Protein AF-A0A9E0R0Z2-F1 (afdb_monomer)

Sequence (105 aa):
MKNNKTLDHFKARIFTGSRTTGEPETDFSGNGEQWQDYRTIKLPGFDGSQTLNLDDFWLEVFTHQGSKVTAQLTGLETISKYSNTQQLKELFTIVASLTYIREDE

pLDDT: mean 90.58, std 10.62, range [43.91, 98.38]

Solvent-accessible surface area (backbone atoms only — not comparable to full-atom values): 6090 Å² total; per-residue (Å²): 132,83,80,65,56,45,59,42,39,40,40,37,35,33,20,70,40,88,41,91,73,81,85,54,80,45,71,52,69,47,43,56,73,50,58,68,76,56,37,52,48,79,44,86,43,97,91,56,56,18,41,32,67,32,56,68,57,52,50,49,43,72,72,65,66,53,52,62,49,75,48,81,39,59,31,43,29,80,46,80,57,94,96,45,78,45,76,49,76,45,54,24,17,39,43,33,42,41,44,67,44,61,83,87,120

Nearest PDB structures (foldseek):
  4rx6-assembly1_A  TM=4.219E-01  e=2.921E+00  Bacillus subtilis subsp. subtilis str. 168
  4rx6-assembly1_D  TM=3.526E-01  e=2.764E+00  Bacillus subtilis subsp. subtilis str. 168
  7c7a-assembly1_F  TM=3.390E-01  e=5.076E+00  Saccharomyces cerevisiae S288C
  6ahu-assembly1_F  TM=2.859E-01  e=7.072E+00  Homo sapiens
  2gx8-assembly1_C-2  TM=2.441E-01  e=8.348E+00  Bacillus cereus ATCC 14579

Secondary structure (DSSP, 8-state):
----EEEEEEEEEEEETT--SSS-SEEEEEEGGGGGGGSEEEEE-SSSEEEEE-HHHHHHHHHH--SEEEEEEEEEEEEEETTEEEEEEEEEEEEEEEEEEETT-

Mean predicted aligned error: 5.25 Å

Foldseek 3Di:
DPQQWFWAKKKKFKDFDPDDDDDGQDIDMDGGPCCVVVQKDWGDDDVGIWIWGCPVVVVVCNVPVDQKDKDKIWTWDWDDDPNDIDIDITIMMMIMGTDIDGPPD

Structure (mmCIF, N/CA/C/O backbone):
data_AF-A0A9E0R0Z2-F1
#
_entry.id   AF-A0A9E0R0Z2-F1
#
loop_
_atom_site.group_PDB
_atom_site.id
_atom_site.type_symbol
_atom_site.label_atom_id
_atom_site.label_alt_id
_atom_site.label_comp_id
_atom_site.label_asym_id
_atom_site.label_entity_id
_atom_site.label_seq_id
_atom_site.pdbx_PDB_ins_code
_atom_site.Cartn_x
_atom_site.Cartn_y
_atom_site.Cartn_z
_atom_site.occupancy
_atom_site.B_iso_or_equiv
_atom_site.auth_seq_id
_atom_site.auth_comp_id
_atom_site.auth_asym_id
_atom_site.auth_atom_id
_atom_site.pdbx_PDB_model_num
ATOM 1 N N . MET A 1 1 ? -3.509 -0.079 28.261 1.00 43.91 1 MET A N 1
ATOM 2 C CA . MET A 1 1 ? -4.876 -0.110 27.701 1.00 43.91 1 MET A CA 1
ATOM 3 C C . MET A 1 1 ? -4.745 -0.445 26.229 1.00 43.91 1 MET A C 1
ATOM 5 O O . MET A 1 1 ? -4.098 0.316 25.523 1.00 43.91 1 MET A O 1
ATOM 9 N N . LYS A 1 2 ? -5.236 -1.609 25.787 1.00 50.22 2 LYS A N 1
ATOM 10 C CA . LYS A 1 2 ? -5.378 -1.876 24.352 1.00 50.22 2 LYS A CA 1
ATOM 11 C C . LYS A 1 2 ? -6.547 -1.020 23.878 1.00 50.22 2 LYS A C 1
ATOM 13 O O . LYS A 1 2 ? -7.632 -1.128 24.437 1.00 50.22 2 LYS A O 1
ATOM 18 N N . ASN A 1 3 ? -6.305 -0.121 22.932 1.00 56.81 3 ASN A N 1
ATOM 19 C CA . ASN A 1 3 ? -7.397 0.530 22.228 1.00 56.81 3 ASN A CA 1
ATOM 20 C C . ASN A 1 3 ? -8.019 -0.545 21.325 1.00 56.81 3 ASN A C 1
ATOM 22 O O . ASN A 1 3 ? -7.457 -0.878 20.283 1.00 56.81 3 ASN A O 1
ATOM 26 N N . ASN A 1 4 ? -9.137 -1.127 21.758 1.00 71.88 4 ASN A N 1
ATOM 27 C CA . ASN A 1 4 ? -9.951 -2.032 20.947 1.00 71.88 4 ASN A CA 1
ATOM 28 C C . ASN A 1 4 ? -10.719 -1.201 19.917 1.00 71.88 4 ASN A C 1
ATOM 30 O O . ASN A 1 4 ? -11.892 -0.862 20.075 1.00 71.88 4 ASN A O 1
ATOM 34 N N . LYS A 1 5 ? -9.974 -0.748 18.916 1.00 86.25 5 LYS A N 1
ATOM 35 C CA . LYS A 1 5 ? -10.492 -0.027 17.771 1.00 86.25 5 LYS A CA 1
ATOM 36 C C . LYS A 1 5 ? -10.366 -0.918 16.554 1.00 86.25 5 LYS A C 1
ATOM 38 O O . LYS A 1 5 ? -9.274 -1.407 16.263 1.00 86.25 5 LYS A O 1
ATOM 43 N N . THR A 1 6 ? -11.462 -1.056 15.832 1.00 90.50 6 THR A N 1
ATOM 44 C CA . THR A 1 6 ? -11.514 -1.826 14.594 1.00 90.50 6 THR A CA 1
ATOM 45 C C . THR A 1 6 ? -11.465 -0.860 13.426 1.00 90.50 6 THR A C 1
ATOM 47 O O . THR A 1 6 ? -12.101 0.197 13.461 1.00 90.50 6 THR A O 1
ATOM 50 N N . LEU A 1 7 ? -10.647 -1.179 12.421 1.00 93.81 7 LEU A N 1
ATOM 51 C CA . LEU A 1 7 ? -10.583 -0.393 11.195 1.00 93.81 7 LEU A CA 1
ATOM 52 C C . LEU A 1 7 ? -11.958 -0.432 10.529 1.00 93.81 7 LEU A C 1
ATOM 54 O O . LEU A 1 7 ? -12.473 -1.504 10.239 1.00 93.81 7 LEU A O 1
ATOM 58 N N . ASP A 1 8 ? -12.534 0.739 10.307 1.00 95.44 8 ASP A N 1
ATOM 59 C CA . ASP A 1 8 ? -13.870 0.889 9.744 1.00 95.44 8 ASP A CA 1
ATOM 60 C C . ASP A 1 8 ? -13.778 1.318 8.281 1.00 95.44 8 ASP A C 1
ATOM 62 O O . ASP A 1 8 ? -14.273 0.619 7.406 1.00 95.44 8 ASP A O 1
ATOM 66 N N . HIS A 1 9 ? -13.036 2.393 7.993 1.00 97.25 9 HIS A N 1
ATOM 67 C CA . HIS A 1 9 ? -12.798 2.874 6.630 1.00 97.25 9 HIS A CA 1
ATOM 68 C C . HIS A 1 9 ? -11.336 3.251 6.418 1.00 97.25 9 HIS A C 1
ATOM 70 O O . HIS A 1 9 ? -10.673 3.779 7.315 1.00 97.25 9 HIS A O 1
ATOM 76 N N . PHE A 1 10 ? -10.849 3.064 5.195 1.00 97.56 10 PHE A N 1
ATOM 77 C CA . PHE A 1 10 ? -9.545 3.552 4.777 1.00 97.56 10 PHE A CA 1
ATOM 78 C C . PHE A 1 10 ? -9.577 4.121 3.366 1.00 97.56 10 PHE A C 1
ATOM 80 O O . PHE A 1 10 ? -10.322 3.675 2.494 1.00 97.56 10 PHE A O 1
ATOM 87 N N . LYS A 1 11 ? -8.710 5.102 3.136 1.00 98.12 11 LYS A N 1
ATOM 88 C CA . LYS A 1 11 ? -8.366 5.607 1.812 1.00 98.12 11 LYS A CA 1
ATOM 89 C C . LYS A 1 11 ? -6.862 5.787 1.738 1.00 98.12 11 LYS A C 1
ATOM 91 O O . LYS A 1 11 ? -6.304 6.513 2.557 1.00 98.12 11 LYS A O 1
ATOM 96 N N . ALA A 1 12 ? -6.229 5.171 0.753 1.00 97.88 12 ALA A N 1
ATOM 97 C CA . ALA A 1 12 ? -4.796 5.231 0.537 1.00 97.88 12 ALA A CA 1
ATOM 98 C C . ALA A 1 12 ? -4.473 5.735 -0.870 1.00 97.88 12 ALA A C 1
ATOM 100 O O . ALA A 1 12 ? -5.210 5.494 -1.825 1.00 97.88 12 ALA A O 1
ATOM 101 N N . ARG A 1 13 ? -3.366 6.466 -0.980 1.00 98.38 13 ARG A N 1
ATOM 102 C CA . ARG A 1 13 ? -2.812 6.986 -2.232 1.00 98.38 13 ARG A CA 1
ATOM 103 C C . ARG A 1 13 ? -1.337 6.643 -2.291 1.00 98.38 13 ARG A C 1
ATOM 105 O O . ARG A 1 13 ? -0.640 6.852 -1.300 1.00 98.38 13 ARG A O 1
ATOM 112 N N . ILE A 1 14 ? -0.877 6.154 -3.434 1.00 97.81 14 ILE A N 1
ATOM 113 C CA . ILE A 1 14 ? 0.522 5.795 -3.659 1.00 97.81 14 ILE A CA 1
ATOM 114 C C . ILE A 1 14 ? 1.127 6.776 -4.657 1.00 97.81 14 ILE A C 1
ATOM 116 O O . ILE A 1 14 ? 0.533 7.075 -5.689 1.00 97.81 14 ILE A O 1
ATOM 120 N N . PHE A 1 15 ? 2.315 7.274 -4.341 1.00 97.12 15 PHE A N 1
ATOM 121 C CA . PHE A 1 15 ? 3.070 8.218 -5.154 1.00 97.12 15 PHE A CA 1
ATOM 122 C C . PHE A 1 15 ? 4.458 7.660 -5.445 1.00 97.12 15 PHE A C 1
ATOM 124 O O . PHE A 1 15 ? 5.063 7.037 -4.573 1.00 97.12 15 PHE A O 1
ATOM 131 N N . THR A 1 16 ? 4.996 7.946 -6.626 1.00 94.06 16 THR A N 1
ATOM 132 C CA . THR A 1 16 ? 6.387 7.623 -6.959 1.00 94.06 16 THR A CA 1
ATOM 133 C C . THR A 1 16 ? 7.372 8.473 -6.150 1.00 94.06 16 THR A C 1
ATOM 135 O O . THR A 1 16 ? 7.176 9.678 -5.943 1.00 94.06 16 THR A O 1
ATOM 138 N N . GLY A 1 17 ? 8.458 7.848 -5.698 1.00 93.19 17 GLY A N 1
ATOM 139 C CA . GLY A 1 17 ? 9.509 8.461 -4.895 1.00 93.19 17 GLY A CA 1
ATOM 140 C C . GLY A 1 17 ? 9.020 8.895 -3.513 1.00 93.19 17 GLY A C 1
ATOM 141 O O . GLY A 1 17 ? 8.241 8.202 -2.863 1.00 93.19 17 GLY A O 1
ATOM 142 N N . SER A 1 18 ? 9.474 10.068 -3.065 1.00 92.88 18 SER A N 1
ATOM 143 C CA . SER A 1 18 ? 9.166 10.660 -1.751 1.00 92.88 18 SER A CA 1
ATOM 144 C C . SER A 1 18 ? 7.973 11.628 -1.760 1.00 92.88 18 SER A C 1
ATOM 146 O O . SER A 1 18 ? 7.749 12.367 -0.797 1.00 92.88 18 SER A O 1
ATOM 148 N N . ARG A 1 19 ? 7.222 11.686 -2.865 1.00 93.19 19 ARG A N 1
ATOM 149 C 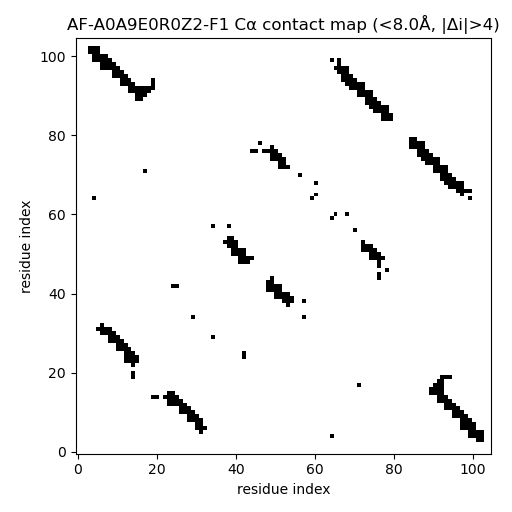CA . ARG A 1 19 ? 6.088 12.602 -3.015 1.00 93.19 19 ARG A CA 1
ATOM 150 C C . ARG A 1 19 ? 4.932 12.204 -2.094 1.00 93.19 19 ARG A C 1
ATOM 152 O O . ARG A 1 19 ? 4.660 11.032 -1.891 1.00 93.19 19 ARG A O 1
ATOM 159 N N . THR A 1 20 ? 4.195 13.192 -1.594 1.00 93.31 20 THR A N 1
ATOM 160 C CA . THR A 1 20 ? 2.970 12.983 -0.788 1.00 93.31 20 THR A CA 1
ATOM 161 C C . THR A 1 20 ? 1.770 13.776 -1.311 1.00 93.31 20 THR A C 1
ATOM 163 O O . THR A 1 20 ? 0.686 13.747 -0.728 1.00 93.31 20 THR A O 1
ATOM 166 N N . THR A 1 21 ? 1.960 14.509 -2.410 1.00 90.62 21 THR A N 1
ATOM 167 C CA . THR A 1 21 ? 0.974 15.399 -3.025 1.00 90.62 21 THR A CA 1
ATOM 168 C C . THR A 1 21 ? 1.034 15.314 -4.557 1.00 90.62 21 THR A C 1
ATOM 170 O O . THR A 1 21 ? 1.967 14.748 -5.145 1.00 90.62 21 THR A O 1
ATOM 173 N N . GLY A 1 22 ? 0.011 15.874 -5.210 1.00 92.81 22 GLY A N 1
ATOM 174 C CA . GLY A 1 22 ? -0.179 15.816 -6.661 1.00 92.81 22 GLY A CA 1
ATOM 175 C C . GLY A 1 22 ? -1.010 14.610 -7.101 1.00 92.81 22 GLY A C 1
ATOM 176 O O . GLY A 1 22 ? -1.777 14.060 -6.310 1.00 92.81 22 GLY A O 1
ATOM 177 N N . GLU A 1 23 ? -0.861 14.224 -8.367 1.00 95.25 23 GLU A N 1
ATOM 178 C CA . GLU A 1 23 ? -1.518 13.047 -8.942 1.00 95.25 23 GLU A CA 1
ATOM 179 C C . GLU A 1 23 ? -0.841 11.763 -8.430 1.00 95.25 23 GLU A C 1
ATOM 181 O O . GLU A 1 23 ? 0.384 11.640 -8.562 1.00 95.25 23 GLU A O 1
ATOM 186 N N . PRO A 1 24 ? -1.580 10.856 -7.765 1.00 96.69 24 PRO A N 1
ATOM 187 C CA . PRO A 1 24 ? -1.043 9.576 -7.327 1.00 96.69 24 PRO A CA 1
ATOM 188 C C . PRO A 1 24 ? -0.924 8.600 -8.504 1.00 96.69 24 PRO A C 1
ATOM 190 O O . PRO A 1 24 ? -1.685 8.682 -9.460 1.00 96.69 24 PRO A O 1
ATOM 193 N N . GLU A 1 25 ? -0.020 7.629 -8.388 1.00 95.94 25 GLU A N 1
ATOM 194 C CA . GLU A 1 25 ? 0.078 6.509 -9.339 1.00 95.94 25 GLU A CA 1
ATOM 195 C C . GLU A 1 25 ? -1.149 5.602 -9.252 1.00 95.94 25 GLU A C 1
ATOM 197 O O . GLU A 1 25 ? -1.609 5.022 -10.232 1.00 95.94 25 GLU A O 1
ATOM 202 N N . THR A 1 26 ? -1.683 5.464 -8.039 1.00 96.94 26 THR A N 1
ATOM 203 C CA . THR A 1 26 ? -2.944 4.782 -7.787 1.00 96.94 26 THR A CA 1
ATOM 204 C C . THR A 1 26 ? -3.542 5.249 -6.468 1.00 96.94 26 THR A C 1
ATOM 206 O O . THR A 1 26 ? -2.836 5.703 -5.557 1.00 96.94 26 THR A O 1
ATOM 209 N N . ASP A 1 27 ? -4.851 5.093 -6.342 1.00 97.31 27 ASP A N 1
ATOM 210 C CA . ASP A 1 27 ? -5.557 5.228 -5.084 1.00 97.31 27 ASP A CA 1
ATOM 211 C C . ASP A 1 27 ? -6.575 4.108 -4.911 1.00 97.31 27 ASP A C 1
ATOM 213 O O . ASP A 1 27 ? -7.110 3.556 -5.871 1.00 97.31 27 ASP A O 1
ATOM 217 N N . PHE A 1 28 ? -6.804 3.745 -3.656 1.00 97.31 28 PHE A N 1
ATOM 218 C CA . PHE A 1 28 ? -7.757 2.713 -3.297 1.00 97.31 28 PHE A CA 1
ATOM 219 C C . PHE A 1 28 ? -8.379 3.018 -1.939 1.00 97.31 28 PHE A C 1
ATOM 221 O O . PHE A 1 28 ? -7.839 3.759 -1.110 1.00 97.31 28 PHE A O 1
ATOM 228 N N . SER A 1 29 ? -9.557 2.458 -1.717 1.00 97.75 29 SER A N 1
ATOM 229 C CA . SER A 1 29 ? -10.309 2.622 -0.483 1.00 97.75 29 SER A CA 1
ATOM 230 C C . SER A 1 29 ? -11.118 1.377 -0.205 1.00 97.75 29 SER A C 1
ATOM 232 O O . SER A 1 29 ? -11.563 0.712 -1.137 1.00 97.75 29 SER A O 1
ATOM 234 N N . GLY A 1 30 ? -11.370 1.125 1.067 1.00 97.06 30 GLY A N 1
ATOM 235 C CA . GLY A 1 30 ? -12.212 0.028 1.499 1.00 97.06 30 GLY A CA 1
ATOM 236 C C . GLY A 1 30 ? -12.671 0.220 2.932 1.00 97.06 30 GLY A C 1
ATOM 237 O O . GLY A 1 30 ? -12.415 1.253 3.562 1.00 97.06 30 GLY A O 1
ATOM 238 N N . ASN A 1 31 ? -13.363 -0.790 3.428 1.00 95.56 31 ASN A N 1
ATOM 239 C CA . ASN A 1 31 ? -13.896 -0.857 4.773 1.00 95.56 31 ASN A CA 1
ATOM 240 C C . ASN A 1 31 ? -13.521 -2.168 5.464 1.00 95.56 31 ASN A C 1
ATOM 242 O O . ASN A 1 31 ? -13.175 -3.148 4.804 1.00 95.56 31 ASN A O 1
ATOM 246 N N . GLY A 1 32 ? -13.573 -2.170 6.797 1.00 91.69 32 GLY A N 1
ATOM 247 C CA . GLY A 1 32 ? -13.416 -3.377 7.608 1.00 91.69 32 GLY A CA 1
ATOM 248 C C . GLY A 1 32 ? -12.208 -4.218 7.196 1.00 91.69 32 GLY A C 1
ATOM 249 O O . GLY A 1 32 ? -11.071 -3.756 7.235 1.00 91.69 32 GLY A O 1
ATOM 250 N N . GLU A 1 33 ? -12.475 -5.449 6.758 1.00 94.56 33 GLU A N 1
ATOM 251 C CA . GLU A 1 33 ? -11.477 -6.446 6.354 1.00 94.56 33 GLU A CA 1
ATOM 252 C C . GLU A 1 33 ? -10.982 -6.316 4.903 1.00 94.56 33 GLU A C 1
ATOM 254 O O . GLU A 1 33 ? -10.040 -7.011 4.523 1.00 94.56 33 GLU A O 1
ATOM 259 N N . GLN A 1 34 ? -11.537 -5.404 4.095 1.00 97.00 34 GLN A N 1
ATOM 260 C CA . GLN A 1 34 ? -11.157 -5.233 2.682 1.00 97.00 34 GLN A CA 1
ATOM 261 C C . GLN A 1 34 ? -9.692 -4.820 2.491 1.00 97.00 34 GLN A C 1
ATOM 263 O O . GLN A 1 34 ? -9.162 -4.915 1.390 1.00 97.00 34 GLN A O 1
ATOM 268 N N . TRP A 1 35 ? -8.996 -4.389 3.548 1.00 95.44 35 TRP A N 1
ATOM 269 C CA . TRP A 1 35 ? -7.548 -4.158 3.506 1.00 95.44 35 TRP A CA 1
ATOM 270 C C . TRP A 1 35 ? -6.767 -5.404 3.052 1.00 95.44 35 TRP A C 1
ATOM 272 O O . TRP A 1 35 ? -5.694 -5.268 2.465 1.00 95.44 35 TRP A O 1
ATOM 282 N N . GLN A 1 36 ? -7.308 -6.608 3.283 1.00 96.31 36 GLN A N 1
ATOM 283 C CA . GLN A 1 36 ? -6.687 -7.873 2.886 1.00 96.31 36 GLN A CA 1
ATOM 284 C C . GLN A 1 36 ? -6.529 -7.987 1.363 1.00 96.31 36 GLN A C 1
ATOM 286 O O . GLN A 1 36 ? -5.516 -8.510 0.893 1.00 96.31 36 GLN A O 1
ATOM 291 N N . ASP A 1 37 ? -7.467 -7.418 0.600 1.00 96.50 37 ASP A N 1
ATOM 292 C CA . ASP A 1 37 ? -7.407 -7.361 -0.866 1.00 96.50 37 ASP A CA 1
ATOM 293 C C . ASP A 1 37 ? -6.285 -6.429 -1.358 1.00 96.50 37 ASP A C 1
ATOM 295 O O . ASP A 1 37 ? -5.808 -6.545 -2.486 1.00 96.50 37 ASP A O 1
ATOM 299 N N . TYR A 1 38 ? -5.814 -5.535 -0.484 1.00 96.31 38 TYR A N 1
ATOM 300 C CA . TYR A 1 38 ? -4.773 -4.545 -0.751 1.00 96.31 38 TYR A CA 1
ATOM 301 C C . TYR A 1 38 ? -3.462 -4.852 -0.018 1.00 96.31 38 TYR A C 1
ATOM 303 O O . TYR A 1 38 ? -2.657 -3.955 0.233 1.00 96.31 38 TYR A O 1
ATOM 311 N N . ARG A 1 39 ? -3.197 -6.120 0.317 1.00 96.62 39 ARG A N 1
ATOM 312 C CA . ARG A 1 39 ? -1.867 -6.550 0.796 1.00 96.62 39 ARG A CA 1
ATOM 313 C C . ARG A 1 39 ? -0.793 -6.443 -0.281 1.00 96.62 39 ARG A C 1
ATOM 315 O O . ARG A 1 39 ? 0.395 -6.337 0.015 1.00 96.62 39 ARG A O 1
ATOM 322 N N . THR A 1 40 ? -1.191 -6.477 -1.548 1.00 96.38 40 THR A N 1
ATOM 323 C CA . THR A 1 40 ? -0.285 -6.333 -2.683 1.00 96.38 40 THR A CA 1
ATOM 324 C C . THR A 1 40 ? -0.944 -5.508 -3.777 1.00 96.38 40 THR A C 1
ATOM 326 O O . THR A 1 40 ? -2.074 -5.783 -4.166 1.00 96.38 40 THR A O 1
ATOM 329 N N . ILE A 1 41 ? -0.219 -4.524 -4.308 1.00 95.94 41 ILE A N 1
ATOM 330 C CA . ILE A 1 41 ? -0.667 -3.686 -5.424 1.00 95.94 41 ILE A CA 1
ATOM 331 C C . ILE A 1 41 ? 0.244 -3.932 -6.622 1.00 95.94 41 ILE A C 1
ATOM 333 O O . ILE A 1 41 ? 1.463 -4.006 -6.477 1.00 95.94 41 ILE A O 1
ATOM 337 N N . LYS A 1 42 ? -0.344 -4.042 -7.816 1.00 94.81 42 LYS A N 1
ATOM 338 C CA . LYS A 1 42 ? 0.400 -4.072 -9.078 1.00 94.81 42 LYS A CA 1
ATOM 339 C C . LYS A 1 42 ? 0.244 -2.738 -9.787 1.00 94.81 42 LYS A C 1
ATOM 341 O O . LYS A 1 42 ? -0.881 -2.314 -10.035 1.00 94.81 42 LYS A O 1
ATOM 346 N N . LEU A 1 43 ? 1.362 -2.113 -10.131 1.00 94.06 43 LEU A N 1
ATOM 347 C CA . LEU A 1 43 ? 1.405 -0.908 -10.954 1.00 94.06 43 LEU A CA 1
ATOM 348 C C . LEU A 1 43 ? 2.081 -1.215 -12.295 1.00 94.06 43 LEU A C 1
ATOM 350 O O . LEU A 1 43 ? 2.833 -2.194 -12.388 1.00 94.06 43 LEU A O 1
ATOM 354 N N . PRO A 1 44 ? 1.848 -0.398 -13.33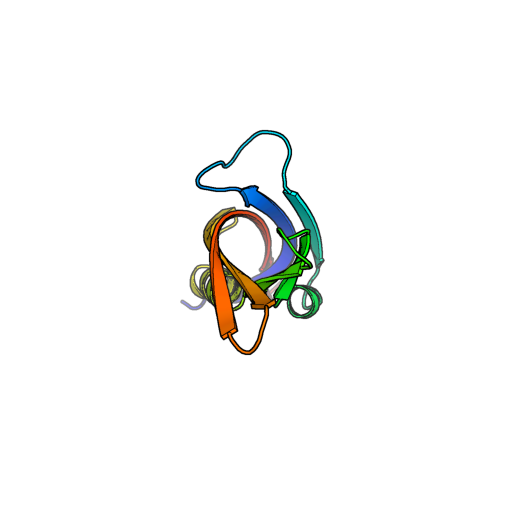4 1.00 90.69 44 PRO A N 1
ATOM 355 C CA . PRO A 1 44 ? 2.667 -0.431 -14.540 1.00 90.69 44 PRO A CA 1
ATOM 356 C C . PRO A 1 44 ? 4.155 -0.273 -14.192 1.00 90.69 44 PRO A C 1
ATOM 358 O O . PRO A 1 44 ? 4.510 0.568 -13.367 1.00 90.69 44 PRO A O 1
ATOM 361 N N . GLY A 1 45 ? 5.001 -1.120 -14.777 1.00 87.12 45 GLY A N 1
ATOM 362 C CA . GLY A 1 45 ? 6.460 -1.068 -14.660 1.00 87.12 45 GLY A CA 1
ATOM 363 C C . GLY A 1 45 ? 7.123 -0.694 -15.987 1.00 87.12 45 GLY A C 1
ATOM 364 O O . GLY A 1 45 ? 6.455 -0.315 -16.949 1.00 87.12 45 GLY A O 1
ATOM 365 N N . PHE A 1 46 ? 8.444 -0.819 -16.046 1.00 82.69 46 PHE A N 1
ATOM 366 C CA . PHE A 1 46 ? 9.249 -0.523 -17.228 1.00 82.69 46 PHE A CA 1
ATOM 367 C C . PHE A 1 46 ? 9.067 -1.540 -18.373 1.00 82.69 46 PHE A C 1
ATOM 369 O O . PHE A 1 46 ? 8.985 -1.141 -19.532 1.00 82.69 46 PHE A O 1
ATOM 376 N N . ASP A 1 47 ? 9.014 -2.840 -18.069 1.00 82.94 47 ASP A N 1
ATOM 377 C CA . ASP A 1 47 ? 8.891 -3.957 -19.030 1.00 82.94 47 ASP A CA 1
ATOM 378 C C . ASP A 1 47 ? 7.710 -4.891 -18.680 1.00 82.94 47 ASP A C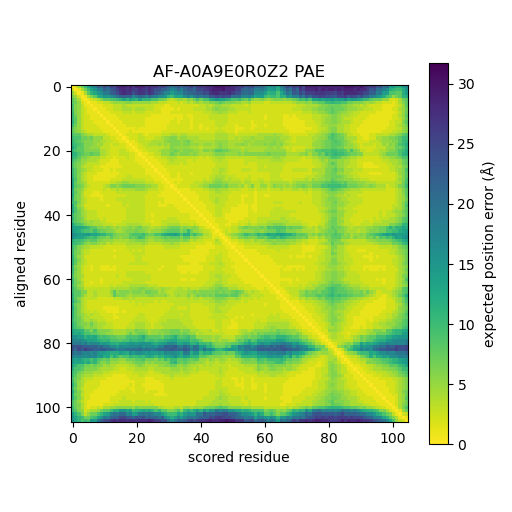 1
ATOM 380 O O . ASP A 1 47 ? 7.590 -6.006 -19.187 1.00 82.94 47 ASP A O 1
ATOM 384 N N . GLY A 1 48 ? 6.823 -4.452 -17.783 1.00 86.00 48 GLY A N 1
ATOM 385 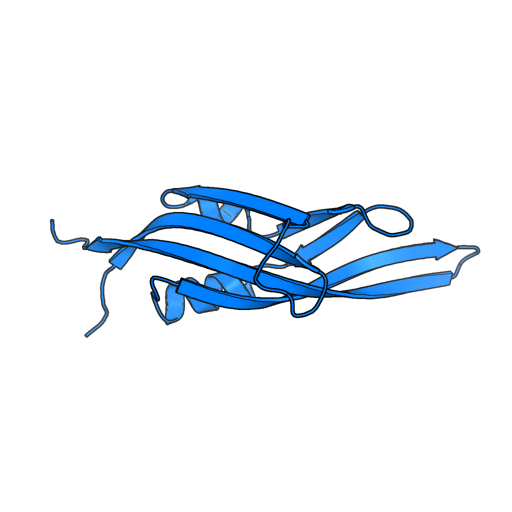C CA . GLY A 1 48 ? 5.668 -5.224 -17.346 1.00 86.00 48 GLY A CA 1
ATOM 386 C C . GLY A 1 48 ? 4.927 -4.572 -16.187 1.00 86.00 48 GLY A C 1
ATOM 387 O O . GLY A 1 48 ? 4.345 -3.496 -16.321 1.00 86.00 48 GLY A O 1
ATOM 388 N N . SER A 1 49 ? 4.903 -5.259 -15.047 1.00 89.06 49 SER A N 1
ATOM 389 C CA . SER A 1 49 ? 4.258 -4.769 -13.830 1.00 89.06 49 SER A CA 1
ATOM 390 C C . SER A 1 49 ? 5.229 -4.788 -12.666 1.00 89.06 49 SER A C 1
ATOM 392 O O . SER A 1 49 ? 5.885 -5.805 -12.421 1.00 89.06 49 SER A O 1
ATOM 394 N N . GLN A 1 50 ? 5.222 -3.717 -11.892 1.00 93.38 50 GLN A N 1
ATOM 395 C CA . GLN A 1 50 ? 5.876 -3.676 -10.599 1.00 93.38 50 GLN A CA 1
ATOM 396 C C . GLN A 1 50 ? 4.897 -4.068 -9.495 1.00 93.38 50 GLN A C 1
ATOM 398 O O . GLN A 1 50 ? 3.715 -3.720 -9.525 1.00 93.38 50 GLN A O 1
ATOM 403 N N . THR A 1 51 ? 5.390 -4.827 -8.525 1.00 95.56 51 THR A N 1
ATOM 404 C CA . THR A 1 51 ? 4.601 -5.302 -7.388 1.00 95.56 51 THR A CA 1
ATOM 405 C C . THR A 1 51 ? 5.037 -4.575 -6.124 1.00 95.56 51 THR A C 1
ATOM 407 O O . THR A 1 51 ? 6.222 -4.559 -5.795 1.00 95.56 51 THR A O 1
ATOM 410 N N . LEU A 1 52 ? 4.072 -3.998 -5.412 1.00 96.81 52 LEU A N 1
ATOM 411 C CA . LEU A 1 52 ? 4.234 -3.364 -4.109 1.00 96.81 52 LEU A CA 1
ATOM 412 C C . LEU A 1 52 ? 3.652 -4.281 -3.037 1.00 96.81 52 LEU A C 1
ATOM 414 O O . LEU A 1 52 ? 2.475 -4.631 -3.110 1.00 96.81 52 LEU A O 1
ATOM 418 N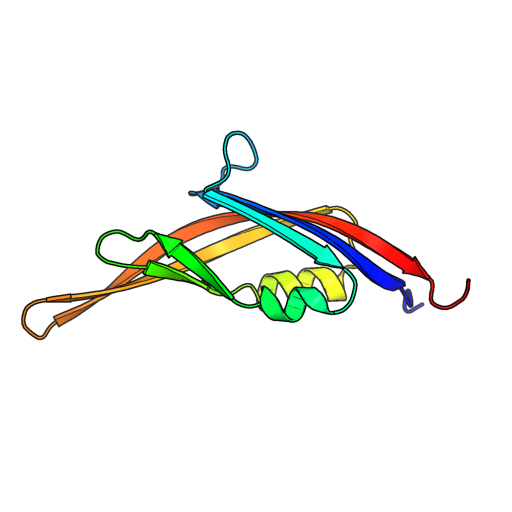 N . ASN A 1 53 ? 4.458 -4.648 -2.041 1.00 96.00 53 ASN A N 1
ATOM 419 C CA . ASN A 1 53 ? 3.983 -5.349 -0.848 1.00 96.00 53 ASN A CA 1
ATOM 420 C C . ASN A 1 53 ? 3.622 -4.319 0.236 1.00 96.00 53 ASN A C 1
ATOM 422 O O . ASN A 1 53 ? 4.433 -3.450 0.549 1.00 96.00 53 ASN A O 1
ATOM 426 N N . LEU A 1 54 ? 2.403 -4.404 0.770 1.00 97.38 54 LEU A N 1
ATOM 427 C CA . LEU A 1 54 ? 1.862 -3.493 1.779 1.00 97.38 54 LEU A CA 1
ATOM 428 C C . LEU A 1 54 ? 1.751 -4.147 3.168 1.00 97.38 54 LEU A C 1
ATOM 430 O O . LEU A 1 54 ? 1.198 -3.534 4.074 1.00 97.38 54 LEU A O 1
ATOM 434 N N . ASP A 1 55 ? 2.268 -5.360 3.372 1.00 96.38 55 ASP A N 1
ATOM 435 C CA . ASP A 1 55 ? 2.184 -6.076 4.653 1.00 96.38 55 ASP A CA 1
ATOM 436 C C . ASP A 1 55 ? 2.768 -5.264 5.816 1.00 96.38 55 ASP A C 1
ATOM 438 O O . ASP A 1 55 ? 2.121 -5.129 6.854 1.00 96.38 55 ASP A O 1
ATOM 442 N N . ASP A 1 56 ? 3.942 -4.658 5.625 1.00 95.06 56 ASP A N 1
ATOM 443 C CA . ASP A 1 56 ? 4.576 -3.815 6.647 1.00 95.06 56 ASP A CA 1
ATOM 444 C C . ASP A 1 56 ? 3.765 -2.539 6.915 1.00 95.06 56 ASP A C 1
ATOM 446 O O . ASP A 1 56 ? 3.628 -2.111 8.062 1.00 95.06 56 ASP A O 1
ATOM 450 N N . PHE A 1 57 ? 3.162 -1.961 5.871 1.00 96.69 57 PHE A N 1
ATOM 451 C CA . PHE A 1 57 ? 2.264 -0.816 6.008 1.00 96.69 5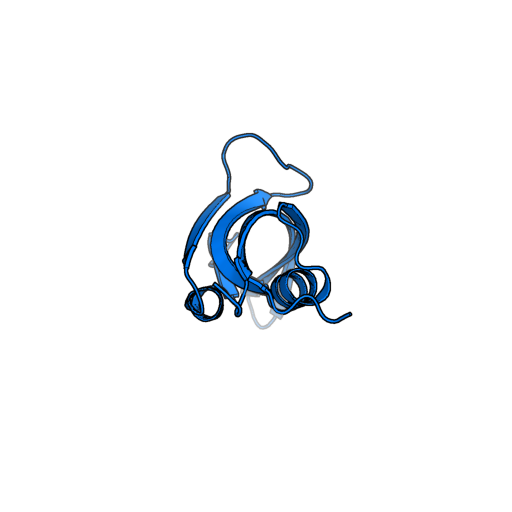7 PHE A CA 1
ATOM 452 C C . PHE A 1 57 ? 1.018 -1.187 6.826 1.00 96.69 57 PHE A C 1
ATOM 454 O O . PHE A 1 57 ? 0.654 -0.472 7.759 1.00 96.69 57 PHE A O 1
ATOM 461 N N . TRP A 1 58 ? 0.381 -2.322 6.533 1.00 96.56 58 TRP A N 1
ATOM 462 C CA . TRP A 1 58 ? -0.783 -2.785 7.289 1.00 96.56 58 TRP A CA 1
ATOM 463 C C . TRP A 1 58 ? -0.423 -3.143 8.731 1.00 96.56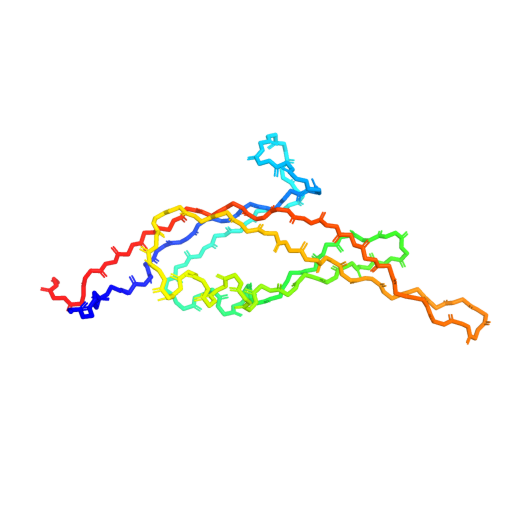 58 TRP A C 1
ATOM 465 O O . TRP A 1 58 ? -1.171 -2.814 9.653 1.00 96.56 58 TRP A O 1
ATOM 475 N N . LEU A 1 59 ? 0.749 -3.739 8.958 1.00 94.69 59 LEU A N 1
ATOM 476 C CA . LEU A 1 59 ? 1.264 -3.972 10.303 1.00 94.69 59 LEU A CA 1
ATOM 477 C C . LEU A 1 59 ? 1.412 -2.656 11.079 1.00 94.69 59 LEU A C 1
ATOM 479 O O . LEU A 1 59 ? 0.993 -2.583 12.236 1.00 94.69 59 LEU A O 1
ATOM 483 N N . GLU A 1 60 ? 1.952 -1.605 10.457 1.00 93.69 60 GLU A N 1
ATOM 484 C CA . GLU A 1 60 ? 2.059 -0.276 11.067 1.00 93.69 60 GLU A CA 1
ATOM 485 C C . GLU A 1 60 ? 0.680 0.305 11.414 1.00 93.69 60 GLU A C 1
ATOM 487 O O . GLU A 1 60 ? 0.483 0.784 12.538 1.00 93.69 60 GLU A O 1
ATOM 492 N N . VAL A 1 61 ? -0.280 0.202 10.486 1.00 94.19 61 VAL A N 1
ATOM 493 C CA . VAL A 1 61 ? -1.675 0.640 10.661 1.00 94.19 61 VAL A CA 1
ATOM 494 C C . VAL A 1 61 ? -2.304 -0.010 11.892 1.00 94.19 61 VAL A C 1
ATOM 496 O O . VAL A 1 61 ? -2.824 0.697 12.756 1.00 94.19 61 VAL A O 1
ATOM 499 N N . PHE A 1 62 ? -2.218 -1.334 12.026 1.00 92.94 62 PHE A N 1
ATOM 500 C CA . PHE A 1 62 ? -2.845 -2.049 13.143 1.00 92.94 62 PHE A CA 1
ATOM 501 C C . PHE A 1 62 ? -2.072 -1.930 14.458 1.00 92.94 62 PHE A C 1
ATOM 503 O O . PHE A 1 62 ? -2.676 -2.011 15.528 1.00 92.94 62 PHE A O 1
ATOM 510 N N . THR A 1 63 ? -0.760 -1.693 14.398 1.00 91.62 63 THR A N 1
ATOM 511 C CA . THR A 1 63 ? 0.072 -1.504 15.594 1.00 91.62 63 THR A CA 1
ATOM 512 C C . THR A 1 63 ? -0.168 -0.139 16.236 1.00 91.62 63 THR A C 1
ATOM 514 O O . THR A 1 63 ? -0.280 -0.046 17.458 1.00 91.62 63 THR A O 1
ATOM 517 N N . HIS A 1 64 ? -0.263 0.923 15.431 1.00 90.88 64 HIS A N 1
ATOM 518 C CA . HIS A 1 64 ? -0.345 2.296 15.941 1.00 90.88 64 HIS A CA 1
ATOM 519 C C . HIS A 1 64 ? -1.762 2.874 15.933 1.00 90.88 64 HIS A C 1
ATOM 521 O O . HIS A 1 64 ? -2.036 3.808 16.687 1.00 90.88 64 HIS A O 1
ATOM 527 N N . GLN A 1 65 ? -2.661 2.345 15.095 1.00 88.00 65 GLN A N 1
ATOM 528 C CA . GLN A 1 65 ? -4.046 2.809 14.941 1.00 88.00 65 GLN A CA 1
ATOM 529 C C . GLN A 1 65 ? -4.159 4.333 14.716 1.00 88.00 65 GLN A C 1
ATOM 531 O O . GLN A 1 65 ? -5.067 5.003 15.222 1.00 88.00 65 GLN A O 1
ATOM 536 N N . GLY A 1 66 ? -3.206 4.904 13.973 1.00 90.19 66 GLY A N 1
ATOM 537 C CA . GLY A 1 66 ? -3.210 6.314 13.590 1.00 90.19 66 GLY A CA 1
ATOM 538 C C . GLY A 1 66 ? -4.278 6.600 12.534 1.00 90.19 66 GLY A C 1
ATOM 539 O O . GLY A 1 66 ? -4.511 5.781 11.648 1.00 90.19 66 GLY A O 1
ATOM 540 N N . SER A 1 67 ? -4.919 7.771 12.598 1.00 93.38 67 SER A N 1
ATOM 541 C CA . SER A 1 67 ? -5.904 8.206 11.590 1.00 93.38 67 SER A CA 1
ATOM 542 C C . SER A 1 67 ? -5.265 8.679 10.283 1.00 93.38 67 SER A C 1
ATOM 544 O O . SER A 1 67 ? -5.947 8.820 9.268 1.00 93.38 67 SER A O 1
ATOM 546 N N . LYS A 1 68 ? -3.954 8.936 10.299 1.00 95.88 68 LYS A N 1
ATOM 547 C CA . LYS A 1 68 ? -3.133 9.218 9.124 1.00 95.88 68 LYS A CA 1
ATOM 548 C C . LYS A 1 68 ? -1.818 8.466 9.244 1.00 95.88 68 LYS A C 1
ATOM 550 O O . LYS A 1 68 ? -1.181 8.540 10.292 1.00 95.88 68 LYS A O 1
ATOM 555 N N . VAL A 1 69 ? -1.424 7.784 8.176 1.00 96.25 69 VAL A N 1
ATOM 556 C CA . VAL A 1 69 ? -0.172 7.021 8.104 1.00 96.25 69 VAL A CA 1
ATOM 557 C C . VAL A 1 69 ? 0.523 7.358 6.792 1.00 96.25 69 VAL A C 1
ATOM 559 O O . VAL A 1 69 ? -0.129 7.428 5.748 1.00 96.25 69 VAL A O 1
ATOM 562 N N . THR A 1 70 ? 1.834 7.572 6.857 1.00 96.56 70 THR A N 1
ATOM 563 C CA . THR A 1 70 ? 2.687 7.780 5.686 1.00 96.56 70 THR A CA 1
ATOM 564 C C . THR A 1 70 ? 3.874 6.839 5.788 1.00 96.56 70 THR A C 1
ATOM 566 O O . THR A 1 70 ? 4.618 6.923 6.760 1.00 96.56 70 THR A O 1
ATOM 569 N N . ALA A 1 71 ? 4.077 5.994 4.780 1.00 96.31 71 ALA A N 1
ATOM 570 C CA . ALA A 1 71 ? 5.155 5.008 4.770 1.00 96.31 71 ALA A CA 1
ATOM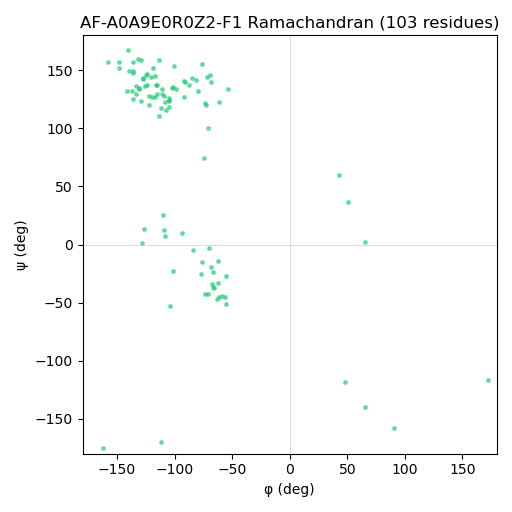 571 C C . ALA A 1 71 ? 5.858 4.952 3.408 1.00 96.31 71 ALA A C 1
ATOM 573 O O . ALA A 1 71 ? 5.294 5.338 2.381 1.00 96.31 71 ALA A O 1
ATOM 574 N N . GLN A 1 72 ? 7.105 4.477 3.406 1.00 96.50 72 GLN A N 1
ATOM 575 C CA . GLN A 1 72 ? 7.838 4.158 2.181 1.00 96.50 72 GLN A CA 1
ATOM 576 C C . GLN A 1 72 ? 7.528 2.718 1.762 1.00 96.50 72 GLN A C 1
ATOM 578 O O . GLN A 1 72 ? 7.524 1.817 2.596 1.00 96.50 72 GLN A O 1
ATOM 583 N N . LEU A 1 73 ? 7.313 2.500 0.468 1.00 95.62 73 LEU A N 1
ATOM 584 C CA . LEU A 1 73 ? 7.147 1.187 -0.148 1.00 95.62 73 LEU A CA 1
ATOM 585 C C . LEU A 1 73 ? 8.257 0.973 -1.181 1.00 95.62 73 LEU A C 1
ATOM 587 O O . LEU A 1 73 ? 8.761 1.924 -1.777 1.00 95.62 73 LEU A O 1
ATOM 591 N N . THR A 1 74 ? 8.626 -0.284 -1.414 1.00 94.50 74 THR A N 1
ATOM 592 C CA . THR A 1 74 ? 9.537 -0.656 -2.505 1.00 94.50 74 THR A CA 1
ATOM 593 C C . THR A 1 74 ? 8.768 -1.450 -3.553 1.00 94.50 74 THR A C 1
ATOM 595 O O . THR A 1 74 ? 8.263 -2.534 -3.261 1.00 94.50 74 THR A O 1
ATOM 598 N N . GLY A 1 75 ? 8.686 -0.906 -4.765 1.00 93.38 75 GLY A N 1
ATOM 599 C CA . GLY A 1 75 ? 8.182 -1.591 -5.948 1.00 93.38 75 GLY A CA 1
ATOM 600 C C . GLY A 1 75 ? 9.259 -2.492 -6.524 1.00 93.38 75 GLY A C 1
ATOM 601 O O . GLY A 1 75 ? 10.411 -2.078 -6.668 1.00 93.38 75 GLY A O 1
ATOM 602 N N . LEU A 1 76 ? 8.893 -3.737 -6.815 1.00 93.81 76 LEU A N 1
ATOM 603 C CA . LEU A 1 76 ? 9.788 -4.727 -7.401 1.00 93.81 76 LEU A CA 1
ATOM 604 C C . LEU A 1 76 ? 9.276 -5.136 -8.776 1.00 93.81 76 LEU A C 1
ATOM 606 O O . LEU A 1 76 ? 8.141 -5.596 -8.913 1.00 93.81 76 LEU A O 1
ATOM 610 N N . GLU A 1 77 ? 10.141 -5.035 -9.777 1.00 91.06 77 GLU A N 1
ATOM 611 C CA . GLU A 1 77 ? 9.884 -5.516 -11.131 1.00 91.06 77 GLU A CA 1
ATOM 612 C C . GLU A 1 77 ? 10.979 -6.498 -11.547 1.00 91.06 77 GLU A C 1
ATOM 614 O O . GLU A 1 77 ? 12.160 -6.284 -11.277 1.00 91.06 77 GLU A O 1
ATOM 619 N N . THR A 1 78 ? 10.587 -7.601 -12.185 1.00 88.81 78 THR A N 1
ATOM 620 C CA . THR A 1 78 ? 11.522 -8.618 -12.680 1.00 88.81 78 THR A CA 1
ATOM 621 C C . THR A 1 78 ? 11.643 -8.499 -14.192 1.00 88.81 78 THR A C 1
ATOM 623 O O . THR A 1 78 ? 10.662 -8.703 -14.899 1.00 88.81 78 THR A O 1
ATOM 626 N N . ILE A 1 79 ? 12.849 -8.211 -14.681 1.00 84.50 79 ILE A N 1
ATOM 627 C CA . ILE A 1 79 ? 13.169 -8.147 -16.109 1.00 84.50 79 ILE A CA 1
ATOM 628 C C . ILE A 1 79 ? 13.966 -9.391 -16.488 1.00 84.50 79 ILE A C 1
ATOM 630 O O . ILE A 1 79 ? 15.033 -9.650 -15.924 1.00 84.50 79 ILE A O 1
ATOM 634 N N . SER A 1 80 ? 13.480 -10.134 -17.480 1.00 80.06 80 SER A N 1
ATOM 635 C CA . SER A 1 80 ? 14.170 -11.301 -18.035 1.00 80.06 80 SER A CA 1
ATOM 636 C C . SER A 1 80 ? 14.599 -11.028 -19.475 1.00 80.06 80 SER A C 1
ATOM 638 O O . SER A 1 80 ? 13.765 -10.955 -20.374 1.00 80.06 80 SER A O 1
ATOM 640 N N . LYS A 1 81 ? 15.911 -10.907 -19.718 1.00 76.31 81 LYS A N 1
ATOM 641 C CA . LYS A 1 81 ? 16.483 -10.764 -21.070 1.00 76.31 81 LYS A CA 1
ATOM 642 C C . LYS A 1 81 ? 17.677 -11.693 -21.250 1.00 76.31 81 LYS A C 1
ATOM 644 O O . LYS A 1 81 ? 18.588 -11.691 -20.430 1.00 76.31 81 LYS A O 1
ATOM 649 N N . TYR A 1 82 ? 17.669 -12.468 -22.339 1.00 65.88 82 TYR A N 1
ATOM 650 C CA . TYR A 1 82 ? 18.778 -13.328 -22.783 1.00 65.88 82 TYR A CA 1
ATOM 651 C C . TYR A 1 82 ? 19.451 -14.106 -21.637 1.00 65.88 82 TYR A C 1
ATOM 653 O O . TYR A 1 82 ? 20.640 -13.941 -21.376 1.00 65.88 82 TYR A O 1
ATOM 661 N N . SER A 1 83 ? 18.678 -14.938 -20.928 1.00 71.81 83 SER A N 1
ATOM 662 C CA . SER A 1 83 ? 19.098 -15.760 -19.770 1.00 71.81 83 SER A CA 1
ATOM 663 C C . SER A 1 83 ? 19.537 -15.025 -18.491 1.00 71.81 83 SER A C 1
ATOM 665 O O . SER A 1 83 ? 19.834 -15.689 -17.502 1.00 71.81 83 SER A O 1
ATOM 667 N N . ASN A 1 84 ? 19.486 -13.689 -18.450 1.00 78.12 84 ASN A N 1
ATOM 668 C CA . ASN A 1 84 ? 19.687 -12.913 -17.227 1.00 78.12 84 ASN A CA 1
ATOM 669 C C . ASN A 1 84 ? 18.354 -12.419 -16.659 1.00 78.12 84 ASN A C 1
ATOM 671 O O . ASN A 1 84 ? 17.520 -11.867 -17.381 1.00 78.12 84 ASN A O 1
ATOM 675 N N . THR A 1 85 ? 18.197 -12.575 -15.346 1.00 82.31 85 THR A N 1
ATOM 676 C CA . THR A 1 85 ? 17.090 -12.003 -14.577 1.00 82.31 85 THR A CA 1
ATOM 677 C C . THR A 1 85 ? 17.630 -10.867 -13.722 1.00 82.31 85 THR A C 1
ATOM 679 O O . THR A 1 85 ? 18.547 -11.068 -12.927 1.00 82.31 85 THR A O 1
ATOM 682 N N . GLN A 1 86 ? 17.073 -9.673 -13.889 1.00 87.25 86 GLN A N 1
ATOM 683 C CA . GLN A 1 86 ? 17.376 -8.509 -13.063 1.00 87.25 86 GLN A CA 1
ATOM 684 C C . GLN A 1 86 ? 16.123 -8.075 -12.311 1.00 87.25 86 GLN A C 1
ATOM 686 O O . GLN A 1 86 ? 15.014 -8.178 -12.832 1.00 87.25 86 GLN A O 1
ATOM 691 N N . GLN A 1 87 ? 16.307 -7.584 -11.087 1.00 88.31 87 GLN A N 1
ATOM 692 C CA . GLN A 1 87 ? 15.232 -6.994 -10.301 1.00 88.31 87 GLN A CA 1
ATOM 693 C C . GLN A 1 87 ? 15.428 -5.483 -10.250 1.00 88.31 87 GLN A C 1
ATOM 695 O O . GLN A 1 87 ? 16.414 -5.005 -9.684 1.00 88.31 87 GLN A O 1
ATOM 700 N N . LEU A 1 88 ? 14.490 -4.741 -10.829 1.00 90.62 88 LEU A N 1
ATOM 701 C CA . LEU A 1 88 ? 14.410 -3.303 -10.637 1.00 90.62 88 LEU A CA 1
ATOM 702 C C . LEU A 1 88 ? 13.702 -3.008 -9.320 1.00 90.62 88 LEU A C 1
ATOM 704 O O . LEU A 1 88 ? 12.755 -3.698 -8.933 1.00 90.62 88 LEU A O 1
ATOM 708 N N . LYS A 1 89 ? 14.207 -1.987 -8.630 1.00 93.06 89 LYS A N 1
ATOM 709 C CA . LYS A 1 89 ? 13.651 -1.482 -7.381 1.00 93.06 89 LYS A CA 1
ATOM 710 C C . LYS A 1 89 ? 13.325 -0.016 -7.563 1.00 93.06 89 LYS A C 1
ATOM 712 O O . LYS A 1 89 ? 14.201 0.758 -7.943 1.00 93.06 89 LYS A O 1
ATOM 717 N N . GLU A 1 90 ? 12.100 0.347 -7.240 1.00 93.69 90 GLU A N 1
ATOM 718 C CA . GLU A 1 90 ? 11.641 1.727 -7.264 1.00 93.69 90 GLU A CA 1
ATOM 719 C C . GLU A 1 90 ? 11.009 2.078 -5.916 1.00 93.69 90 GLU A C 1
ATOM 721 O O . GLU A 1 90 ? 10.400 1.235 -5.255 1.00 93.69 90 GLU A O 1
ATOM 726 N N . LEU A 1 91 ? 11.226 3.310 -5.461 1.00 95.25 91 LEU A N 1
ATOM 727 C CA . LEU A 1 91 ? 10.688 3.790 -4.193 1.00 95.25 91 LEU A CA 1
ATOM 728 C C . LEU A 1 91 ? 9.334 4.442 -4.422 1.00 95.25 91 LEU A C 1
ATOM 730 O O . LEU A 1 91 ? 9.165 5.208 -5.366 1.00 95.25 91 LEU A O 1
ATOM 734 N N . PHE A 1 92 ? 8.411 4.189 -3.503 1.00 97.06 92 PHE A N 1
ATOM 735 C CA . PHE A 1 92 ? 7.092 4.803 -3.466 1.00 97.06 92 PHE A CA 1
ATOM 736 C C . PHE A 1 92 ? 6.787 5.312 -2.067 1.00 97.06 92 PHE A C 1
ATOM 738 O O . PHE A 1 92 ? 7.329 4.833 -1.072 1.00 97.06 92 PHE A O 1
ATOM 745 N N . THR A 1 93 ? 5.847 6.241 -1.987 1.00 97.88 93 THR A N 1
ATOM 746 C CA . THR A 1 93 ? 5.274 6.714 -0.734 1.00 97.88 93 THR A CA 1
ATOM 747 C C . THR A 1 93 ? 3.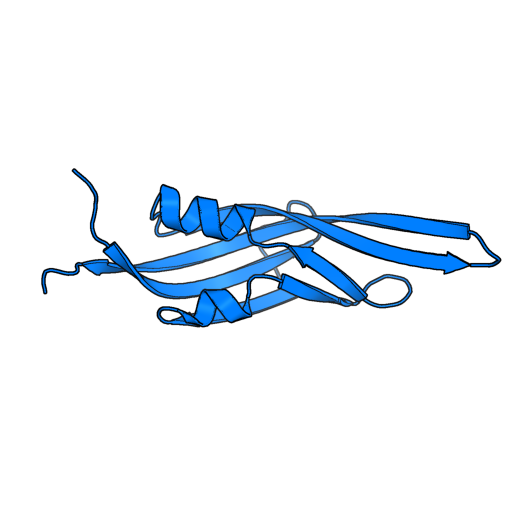782 6.432 -0.728 1.00 97.88 93 THR A C 1
ATOM 749 O O . THR A 1 93 ? 3.069 6.845 -1.641 1.00 97.88 93 THR A O 1
ATOM 752 N N . ILE A 1 94 ? 3.295 5.760 0.313 1.00 98.12 94 ILE A N 1
ATOM 753 C CA . ILE A 1 94 ? 1.865 5.598 0.576 1.00 98.12 94 ILE A CA 1
ATOM 754 C C . ILE A 1 94 ? 1.422 6.617 1.620 1.00 98.12 94 ILE A C 1
ATOM 756 O O . ILE A 1 94 ? 2.083 6.792 2.641 1.00 98.12 94 ILE A O 1
ATOM 760 N N . VAL A 1 95 ? 0.300 7.285 1.364 1.00 97.94 95 VAL A N 1
ATOM 761 C CA . VAL A 1 95 ? -0.376 8.173 2.315 1.00 97.94 95 VAL A CA 1
ATOM 762 C C . VAL A 1 95 ? -1.791 7.657 2.515 1.00 97.94 95 VAL A C 1
ATOM 764 O O . VAL A 1 95 ? -2.569 7.597 1.560 1.00 97.94 95 VAL A O 1
ATOM 767 N N . ALA A 1 96 ? -2.137 7.314 3.751 1.00 97.69 96 ALA A N 1
ATOM 768 C CA . ALA A 1 96 ? -3.436 6.767 4.107 1.00 97.69 96 ALA A CA 1
ATOM 769 C C . ALA A 1 96 ? -4.172 7.630 5.132 1.00 97.69 96 ALA A C 1
ATOM 771 O O . ALA A 1 96 ? -3.571 8.219 6.029 1.00 97.69 96 ALA A O 1
ATOM 772 N N . SER A 1 97 ? -5.492 7.695 4.985 1.00 97.62 97 SER A N 1
ATOM 773 C CA . SER A 1 97 ? -6.434 8.225 5.971 1.00 97.62 97 SER A CA 1
ATOM 774 C C . SER A 1 97 ? -7.336 7.089 6.439 1.00 97.62 97 SER A C 1
ATOM 776 O O . SER A 1 97 ? -7.878 6.359 5.609 1.00 97.62 97 SER A O 1
ATOM 778 N N . LEU A 1 98 ? -7.455 6.932 7.753 1.00 96.75 98 LEU A N 1
ATOM 779 C CA . LEU A 1 98 ? -8.028 5.764 8.417 1.00 96.75 98 LEU A CA 1
ATOM 780 C C . LEU A 1 98 ? -9.057 6.228 9.451 1.00 96.75 98 LEU A C 1
ATOM 782 O O . LEU A 1 98 ? -8.788 7.136 10.244 1.00 96.75 98 LEU A O 1
ATOM 786 N N . THR A 1 99 ? -10.214 5.579 9.459 1.00 96.00 99 THR A N 1
ATOM 787 C CA . THR A 1 99 ? -11.268 5.757 10.459 1.00 96.00 99 THR A CA 1
ATOM 788 C C . THR A 1 99 ? -11.438 4.449 11.208 1.00 96.00 99 THR A C 1
ATOM 790 O O . THR A 1 99 ? -11.450 3.381 10.599 1.00 96.00 99 THR A O 1
ATOM 793 N N . TYR A 1 100 ? -11.579 4.538 12.528 1.00 93.81 100 TYR A N 1
ATOM 794 C CA . TYR A 1 100 ? -11.779 3.381 13.388 1.00 93.81 100 TYR A CA 1
ATOM 795 C C . TYR A 1 100 ? -13.011 3.577 14.261 1.00 93.81 100 TYR A C 1
ATOM 797 O O . TYR A 1 100 ? -13.227 4.679 14.774 1.00 93.81 100 TYR A O 1
ATOM 805 N N . ILE A 1 101 ? -13.741 2.494 14.494 1.00 92.00 101 ILE A N 1
ATOM 806 C CA . ILE A 1 101 ? -14.836 2.418 15.465 1.00 92.00 101 ILE A CA 1
ATOM 807 C C . ILE A 1 101 ? -14.349 1.748 16.748 1.00 92.00 101 ILE A C 1
ATOM 809 O O . ILE A 1 101 ? -13.376 0.991 16.729 1.00 92.00 101 ILE A O 1
ATOM 813 N N . ARG A 1 102 ? -14.984 2.056 17.879 1.00 85.06 102 ARG A N 1
ATOM 814 C CA . ARG A 1 102 ? -14.747 1.335 19.138 1.00 85.06 102 ARG A CA 1
ATOM 815 C C . ARG A 1 102 ? -15.634 0.097 19.155 1.00 85.06 102 ARG A C 1
ATOM 817 O O . ARG A 1 102 ? -16.766 0.175 18.707 1.00 85.06 102 ARG A O 1
ATOM 824 N N . GLU A 1 103 ? -15.138 -1.007 19.702 1.00 69.88 103 GLU A N 1
ATOM 825 C CA . GLU A 1 103 ? -15.937 -2.236 19.861 1.00 69.88 103 GLU A CA 1
ATOM 826 C C . GLU A 1 103 ? -17.049 -2.123 20.932 1.00 69.88 103 GLU A C 1
ATOM 828 O O . GLU A 1 103 ? -17.824 -3.059 21.092 1.00 69.88 103 GLU A O 1
ATOM 833 N N . ASP A 1 104 ? -17.150 -0.987 21.638 1.00 64.31 104 ASP A N 1
ATOM 834 C CA . ASP A 1 104 ? -18.057 -0.773 22.779 1.00 64.31 104 ASP A CA 1
ATOM 835 C C . ASP A 1 104 ? -19.240 0.195 22.496 1.00 64.31 104 ASP A C 1
ATOM 837 O O . ASP A 1 104 ? -19.891 0.645 23.442 1.00 64.31 104 ASP A O 1
ATOM 841 N N . GLU A 1 105 ? -19.510 0.553 21.234 1.00 50.50 105 GLU A N 1
ATOM 842 C CA . GLU A 1 105 ? -20.700 1.328 20.799 1.00 50.50 105 GLU A CA 1
ATOM 843 C C . GLU A 1 105 ? -21.598 0.500 19.871 1.00 50.50 105 GLU A C 1
ATOM 845 O O . GLU A 1 105 ? -22.837 0.643 19.992 1.00 50.50 105 GLU A O 1
#

Radius of gyration: 15.88 Å; Cα contacts (8 Å, |Δi|>4): 206; chains: 1; bounding box: 40×32×50 Å